Protein AF-A0A947KN24-F1 (afdb_monomer_lite)

Foldseek 3Di:
DDPVVLVVLQVVCVVVVNDNVVSVVQVVCVVVVVPPCPVADWAALVVLQVVLPHPDSVVVVLLVLQVQFDDDPNGTTHGNVSSNVSCPDPSSVVSVVVVVVVVVVVVVVVVVVD

pLDDT: mean 81.9, std 12.67, range [42.88, 95.06]

Radius of gyration: 22.62 Å; chains: 1; bounding box: 37×37×67 Å

Secondary structure (DSSP, 8-state):
--HHHHHHHHHHHHHTT--HHHHHHHHHHHHTT------PPPEEHHHHHHHTT-S-HHHHHHTTGGGGPEEETTEEEE-HHHHHHHHHSHHHHHHHHHHHHHHHHHHHHHHT--

Structure (mmCIF, N/CA/C/O backbone):
data_AF-A0A947KN24-F1
#
_entry.id   AF-A0A947KN24-F1
#
loop_
_atom_site.group_PDB
_atom_site.id
_atom_site.type_symbol
_atom_site.label_atom_id
_atom_site.label_alt_id
_atom_site.label_comp_id
_atom_site.label_asym_id
_atom_site.label_entity_id
_atom_site.label_seq_id
_atom_site.pdbx_PDB_ins_code
_atom_site.Cartn_x
_atom_site.Cartn_y
_atom_site.Cartn_z
_atom_site.occupancy
_atom_site.B_iso_or_equiv
_atom_site.auth_seq_id
_atom_site.auth_comp_id
_atom_site.auth_asym_id
_atom_site.auth_atom_id
_atom_site.pdbx_PDB_model_num
ATOM 1 N N . MET A 1 1 ? 9.006 -20.243 -24.617 1.00 67.69 1 MET A N 1
ATOM 2 C CA . MET A 1 1 ? 8.013 -19.344 -25.251 1.00 67.69 1 MET A CA 1
ATOM 3 C C . MET A 1 1 ? 7.548 -19.977 -26.556 1.00 67.69 1 MET A C 1
ATOM 5 O O . MET A 1 1 ? 8.384 -20.558 -27.235 1.00 67.69 1 MET A O 1
ATOM 9 N N . LYS A 1 2 ? 6.247 -19.933 -26.881 1.00 77.69 2 LYS A N 1
ATOM 10 C CA . LYS A 1 2 ? 5.734 -20.464 -28.158 1.00 77.69 2 LYS A CA 1
ATOM 11 C C . LYS A 1 2 ? 6.124 -19.524 -29.317 1.00 77.69 2 LYS A C 1
ATOM 13 O O . LYS A 1 2 ? 6.077 -18.312 -29.109 1.00 77.69 2 LYS A O 1
ATOM 18 N N . PRO A 1 3 ? 6.466 -20.039 -30.511 1.00 73.69 3 PRO A N 1
ATOM 19 C CA . PRO A 1 3 ? 6.941 -19.226 -31.641 1.00 73.69 3 PRO A CA 1
ATOM 20 C C . PRO A 1 3 ? 5.915 -18.189 -32.128 1.00 73.69 3 PRO A C 1
ATOM 22 O O . PRO A 1 3 ? 6.286 -17.089 -32.520 1.00 73.69 3 PRO A O 1
ATOM 25 N N . GLU A 1 4 ? 4.623 -18.491 -32.014 1.00 76.69 4 GLU A N 1
ATOM 26 C CA . GLU A 1 4 ? 3.520 -17.584 -32.375 1.00 76.69 4 GLU A CA 1
ATOM 27 C C . GLU A 1 4 ? 3.508 -16.291 -31.536 1.00 76.69 4 GLU A C 1
ATOM 29 O O . GLU A 1 4 ? 3.185 -15.217 -32.039 1.00 76.69 4 GLU A O 1
ATOM 34 N N . ILE A 1 5 ? 3.918 -16.375 -30.265 1.00 72.62 5 ILE A N 1
ATOM 35 C CA . ILE A 1 5 ? 3.961 -15.235 -29.334 1.00 72.62 5 ILE A CA 1
ATOM 36 C C . ILE A 1 5 ? 5.144 -14.319 -29.665 1.00 72.62 5 ILE A C 1
ATOM 38 O O . ILE A 1 5 ? 5.027 -13.100 -29.598 1.00 72.62 5 ILE A O 1
ATOM 42 N N . GLU A 1 6 ? 6.277 -14.899 -30.059 1.00 78.00 6 GLU A N 1
ATOM 43 C CA . GLU A 1 6 ? 7.470 -14.147 -30.455 1.00 78.00 6 GLU A CA 1
ATOM 44 C C . GLU A 1 6 ? 7.211 -13.296 -31.699 1.00 78.00 6 GLU A C 1
ATOM 46 O O . GLU A 1 6 ? 7.577 -12.123 -31.739 1.00 78.00 6 GLU A O 1
ATOM 51 N N . ILE A 1 7 ? 6.530 -13.878 -32.690 1.00 78.94 7 ILE A N 1
ATOM 52 C CA . ILE A 1 7 ? 6.149 -13.187 -33.923 1.00 78.94 7 ILE A CA 1
ATOM 53 C C . ILE A 1 7 ? 5.208 -12.023 -33.597 1.00 78.94 7 ILE A C 1
ATOM 55 O O . ILE A 1 7 ? 5.459 -10.907 -34.043 1.00 78.94 7 ILE A O 1
ATOM 59 N N . ALA A 1 8 ? 4.197 -12.240 -32.750 1.00 76.44 8 ALA A N 1
ATOM 60 C CA . ALA A 1 8 ? 3.273 -11.184 -32.338 1.00 76.44 8 ALA A CA 1
ATOM 61 C C . AL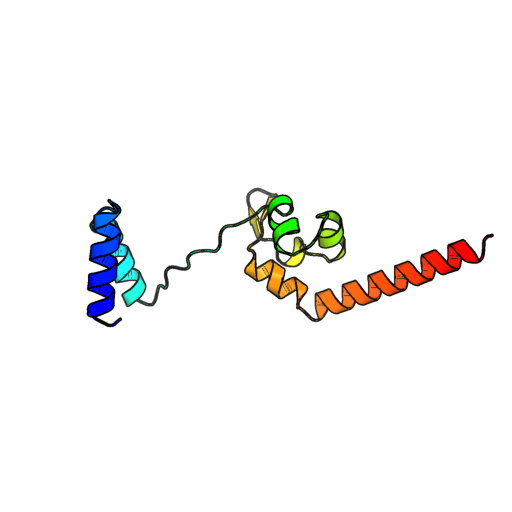A A 1 8 ? 3.981 -10.019 -31.618 1.00 76.44 8 ALA A C 1
ATOM 63 O O . ALA A 1 8 ? 3.724 -8.858 -31.935 1.00 76.44 8 ALA A O 1
ATOM 64 N N . ILE A 1 9 ? 4.908 -10.310 -30.696 1.00 77.50 9 ILE A N 1
ATOM 65 C CA . ILE A 1 9 ? 5.693 -9.285 -29.986 1.00 77.50 9 ILE A CA 1
ATOM 66 C C . ILE A 1 9 ? 6.534 -8.465 -30.970 1.00 77.50 9 ILE A C 1
ATOM 68 O O . ILE A 1 9 ? 6.539 -7.236 -30.885 1.00 77.50 9 ILE A O 1
ATOM 72 N N . ARG A 1 10 ? 7.206 -9.122 -31.927 1.00 82.19 10 ARG A N 1
ATOM 73 C CA . ARG A 1 10 ? 7.994 -8.431 -32.959 1.00 82.19 10 ARG A CA 1
ATOM 74 C C . ARG A 1 10 ? 7.132 -7.512 -33.809 1.00 82.19 10 ARG A C 1
ATOM 76 O O . ARG A 1 10 ? 7.497 -6.359 -34.017 1.00 82.19 10 ARG A O 1
ATOM 83 N N . THR A 1 11 ? 5.992 -8.008 -34.280 1.00 78.81 11 THR A N 1
ATOM 84 C CA . THR A 1 11 ? 5.098 -7.250 -35.158 1.00 78.81 11 THR A CA 1
ATOM 85 C C . THR A 1 11 ? 4.530 -6.013 -34.463 1.00 78.81 11 THR A C 1
ATOM 87 O O . THR A 1 11 ? 4.539 -4.941 -35.059 1.00 78.81 11 THR A O 1
ATOM 90 N N . ILE A 1 12 ? 4.093 -6.133 -33.205 1.00 75.69 12 ILE A N 1
ATOM 91 C CA . ILE A 1 12 ? 3.535 -5.006 -32.440 1.00 75.69 12 ILE A CA 1
ATOM 92 C C . ILE A 1 12 ? 4.623 -3.974 -32.126 1.00 75.69 12 ILE A C 1
ATOM 94 O O . ILE A 1 12 ? 4.462 -2.796 -32.423 1.00 75.69 12 ILE A O 1
ATOM 98 N N . ALA A 1 13 ? 5.765 -4.411 -31.590 1.00 73.69 13 ALA A N 1
ATOM 99 C CA . ALA A 1 13 ? 6.816 -3.490 -31.168 1.00 73.69 13 ALA A CA 1
ATOM 100 C C . ALA A 1 13 ? 7.438 -2.719 -32.347 1.00 73.69 13 ALA A C 1
ATOM 102 O O . ALA A 1 13 ? 7.731 -1.532 -32.219 1.00 73.69 13 ALA A O 1
ATOM 103 N N . LEU A 1 14 ? 7.602 -3.362 -33.508 1.00 74.06 14 LEU A N 1
ATOM 104 C CA . LEU A 1 14 ? 8.085 -2.685 -34.715 1.00 74.06 14 LEU A CA 1
ATOM 105 C C . LEU A 1 14 ? 7.046 -1.710 -35.288 1.00 74.06 14 LEU A C 1
ATOM 107 O O . LEU A 1 14 ? 7.430 -0.641 -35.760 1.00 74.06 14 LEU A O 1
ATOM 111 N N . ALA A 1 15 ? 5.750 -2.039 -35.217 1.00 77.12 15 ALA A N 1
ATOM 112 C CA . ALA A 1 15 ? 4.677 -1.124 -35.616 1.00 77.12 15 ALA A CA 1
ATOM 113 C C . ALA A 1 15 ? 4.616 0.126 -34.717 1.00 77.12 15 ALA A C 1
ATOM 115 O O . ALA A 1 15 ? 4.352 1.220 -35.210 1.00 77.12 15 ALA A O 1
ATOM 116 N N . ASP A 1 16 ? 4.957 -0.021 -33.435 1.00 76.69 16 ASP A N 1
ATOM 117 C CA . ASP A 1 16 ? 5.073 1.076 -32.465 1.00 76.69 16 ASP A CA 1
ATOM 118 C C . ASP A 1 16 ? 6.415 1.839 -32.557 1.00 76.69 16 ASP A C 1
ATOM 120 O O . ASP A 1 16 ? 6.711 2.704 -31.729 1.00 76.69 16 ASP A O 1
ATOM 124 N N . GLY A 1 17 ? 7.254 1.534 -33.556 1.00 79.25 17 GLY A N 1
ATOM 125 C CA . GLY A 1 17 ? 8.526 2.222 -33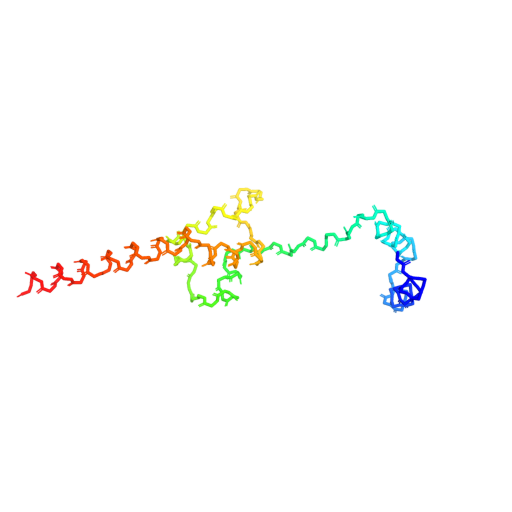.793 1.00 79.25 17 GLY A CA 1
ATOM 126 C C . GLY A 1 17 ? 9.631 1.872 -32.793 1.00 79.25 17 GLY A C 1
ATOM 127 O O . GLY A 1 17 ? 10.618 2.602 -32.677 1.00 79.25 17 GLY A O 1
ATOM 128 N N . VAL A 1 18 ? 9.496 0.764 -32.057 1.00 77.81 18 VAL A N 1
ATOM 129 C CA . VAL A 1 18 ? 10.552 0.278 -31.165 1.00 77.81 18 VAL A CA 1
ATOM 130 C C . VAL A 1 18 ? 11.714 -0.258 -32.014 1.00 77.81 18 VAL A C 1
ATOM 132 O O . VAL A 1 18 ? 11.496 -1.106 -32.879 1.00 77.81 18 VAL A O 1
ATOM 135 N N . PRO A 1 19 ? 12.966 0.176 -31.770 1.00 83.25 19 PRO A N 1
ATOM 136 C CA . PRO A 1 19 ? 14.126 -0.324 -32.504 1.00 83.25 19 PRO A CA 1
ATOM 137 C C . PRO A 1 19 ? 14.264 -1.847 -32.400 1.00 83.25 19 PRO A C 1
ATOM 139 O O . PRO A 1 19 ? 14.198 -2.395 -31.298 1.00 83.25 19 PRO A O 1
ATOM 142 N N . ALA A 1 20 ? 14.519 -2.520 -33.526 1.00 78.12 20 ALA A N 1
ATOM 143 C CA . ALA A 1 20 ? 14.588 -3.984 -33.608 1.00 78.12 20 ALA A CA 1
ATOM 144 C C . ALA A 1 20 ? 15.555 -4.606 -32.581 1.00 78.12 20 ALA A C 1
ATOM 146 O O . ALA A 1 20 ? 15.228 -5.606 -31.951 1.00 78.12 20 ALA A O 1
ATOM 147 N N . GLU A 1 21 ? 16.698 -3.964 -32.324 1.00 77.56 21 GLU A N 1
ATOM 148 C CA . GLU A 1 21 ? 17.680 -4.406 -31.321 1.00 77.56 21 GLU A CA 1
ATOM 149 C C . GLU A 1 21 ? 17.092 -4.495 -29.902 1.00 77.56 21 GLU A C 1
ATOM 151 O O . GLU A 1 21 ? 17.423 -5.402 -29.139 1.00 77.56 21 GLU A O 1
ATOM 156 N N . ARG A 1 22 ? 16.168 -3.590 -29.546 1.00 70.06 22 ARG A N 1
ATOM 157 C CA . ARG A 1 22 ? 15.470 -3.605 -28.249 1.00 70.06 22 ARG A CA 1
ATOM 158 C C . ARG A 1 22 ? 14.407 -4.693 -28.179 1.00 70.06 22 ARG A C 1
ATOM 160 O O . ARG A 1 22 ? 14.200 -5.269 -27.113 1.00 70.06 22 ARG A O 1
ATOM 167 N N . VAL A 1 23 ? 13.753 -4.979 -29.300 1.00 79.94 23 VAL A N 1
ATOM 168 C CA . VAL A 1 23 ? 12.760 -6.054 -29.410 1.00 79.94 23 VAL A CA 1
ATOM 169 C C . VAL A 1 23 ? 13.436 -7.415 -29.239 1.00 79.94 23 VAL A C 1
ATOM 171 O O . VAL A 1 23 ? 12.984 -8.227 -28.431 1.00 79.94 23 VAL A O 1
ATOM 174 N N . GLU A 1 24 ? 14.569 -7.633 -29.912 1.00 80.38 24 GLU A N 1
ATOM 175 C CA . GLU A 1 24 ? 15.345 -8.873 -29.794 1.00 80.38 24 GLU A CA 1
ATOM 176 C C . GLU A 1 24 ? 15.953 -9.053 -28.402 1.00 80.38 24 GLU A C 1
ATOM 178 O O . GLU A 1 24 ? 15.882 -10.149 -27.843 1.00 80.38 24 GLU A O 1
ATOM 183 N N . ALA A 1 25 ? 16.472 -7.982 -27.792 1.00 72.62 25 ALA A N 1
ATOM 184 C CA . ALA A 1 25 ? 16.939 -8.019 -26.407 1.00 72.62 25 ALA A CA 1
ATOM 185 C C . ALA A 1 25 ? 15.806 -8.386 -25.429 1.00 72.62 25 ALA A C 1
ATOM 187 O O . ALA A 1 25 ? 16.015 -9.175 -24.504 1.00 72.62 25 ALA A O 1
ATOM 188 N N . GLY A 1 26 ? 14.591 -7.874 -25.660 1.00 67.06 26 GLY A N 1
ATOM 189 C CA . GLY A 1 26 ? 13.414 -8.203 -24.858 1.00 67.06 26 GLY A CA 1
ATOM 190 C C . GLY A 1 26 ? 12.971 -9.658 -24.994 1.00 67.06 26 GLY A C 1
ATOM 191 O O . GLY A 1 26 ? 12.721 -10.329 -23.994 1.00 67.06 26 GLY A O 1
ATOM 192 N N . ILE A 1 27 ? 12.953 -10.180 -26.219 1.00 75.62 27 ILE A N 1
ATOM 193 C CA . ILE A 1 27 ? 12.647 -11.587 -26.508 1.00 75.62 27 ILE A CA 1
ATOM 194 C C . ILE A 1 27 ? 13.706 -12.517 -25.907 1.00 75.62 27 ILE A C 1
ATOM 196 O O . ILE A 1 27 ? 13.358 -13.546 -25.323 1.00 75.62 27 ILE A O 1
ATOM 200 N N . ALA A 1 28 ? 14.988 -12.164 -26.019 1.00 73.88 28 ALA A N 1
ATOM 201 C CA . ALA A 1 28 ? 16.089 -12.925 -25.439 1.00 73.88 28 ALA A CA 1
ATOM 202 C C . ALA A 1 28 ? 15.990 -12.978 -23.907 1.00 73.88 28 ALA A C 1
ATOM 204 O O . ALA A 1 28 ? 16.099 -14.060 -23.331 1.00 73.88 28 ALA A O 1
ATOM 205 N N . ALA A 1 29 ? 15.686 -11.851 -23.254 1.00 63.12 29 ALA A N 1
ATOM 206 C CA . ALA A 1 29 ? 15.437 -11.799 -21.814 1.00 63.12 29 ALA A CA 1
ATOM 207 C C . ALA A 1 29 ? 14.258 -12.705 -21.406 1.00 63.12 29 ALA A C 1
ATOM 209 O O . ALA A 1 29 ? 14.418 -13.576 -20.548 1.00 63.12 29 ALA A O 1
ATOM 210 N N . MET A 1 30 ? 13.117 -12.606 -22.102 1.00 67.31 30 MET A N 1
ATOM 211 C CA . MET A 1 30 ? 11.939 -13.451 -21.849 1.00 67.31 30 MET A CA 1
ATOM 212 C C . MET A 1 30 ? 12.224 -14.949 -22.045 1.00 67.31 30 MET A C 1
ATOM 214 O O . MET A 1 30 ? 11.698 -15.782 -21.305 1.00 67.31 30 MET A O 1
ATOM 218 N N . LYS A 1 31 ? 13.064 -15.316 -23.024 1.00 70.75 31 LYS A N 1
ATOM 219 C CA . LYS A 1 31 ? 13.512 -16.704 -23.246 1.00 70.75 31 LYS A CA 1
ATOM 220 C C . LYS A 1 31 ? 14.447 -17.202 -22.146 1.00 70.75 31 LYS A C 1
ATOM 222 O O . LYS A 1 31 ? 14.375 -18.377 -21.799 1.00 70.75 31 LYS A O 1
ATOM 227 N N . MET A 1 32 ? 15.275 -16.324 -21.584 1.00 68.50 32 MET A N 1
ATOM 228 C CA . MET A 1 32 ? 16.195 -16.637 -20.484 1.00 68.50 32 MET A CA 1
ATOM 229 C C . MET A 1 32 ? 15.498 -16.730 -19.117 1.00 68.50 32 MET A C 1
ATOM 231 O O . MET A 1 32 ? 16.166 -16.902 -18.102 1.00 68.50 32 MET A O 1
ATOM 235 N N . GLY A 1 33 ? 14.168 -16.592 -19.054 1.00 49.97 33 GLY A N 1
ATOM 236 C CA . GLY A 1 33 ? 13.444 -16.547 -17.782 1.00 49.97 33 GLY A CA 1
ATOM 237 C C . GLY A 1 33 ? 13.714 -15.270 -16.982 1.00 49.97 33 GLY A C 1
ATOM 238 O O . GLY A 1 33 ? 13.157 -15.108 -15.898 1.00 49.97 33 GLY A O 1
ATOM 239 N N . ALA A 1 34 ? 14.487 -14.330 -17.540 1.00 49.28 34 ALA A N 1
ATOM 240 C CA . ALA A 1 34 ? 14.438 -12.936 -17.151 1.00 49.28 34 ALA A CA 1
ATOM 241 C C . ALA A 1 34 ? 13.097 -12.417 -17.664 1.00 49.28 34 ALA A C 1
ATOM 243 O O . ALA A 1 34 ? 12.992 -11.793 -18.723 1.00 49.28 34 ALA A O 1
ATOM 244 N N . GLY A 1 35 ? 12.035 -12.743 -16.9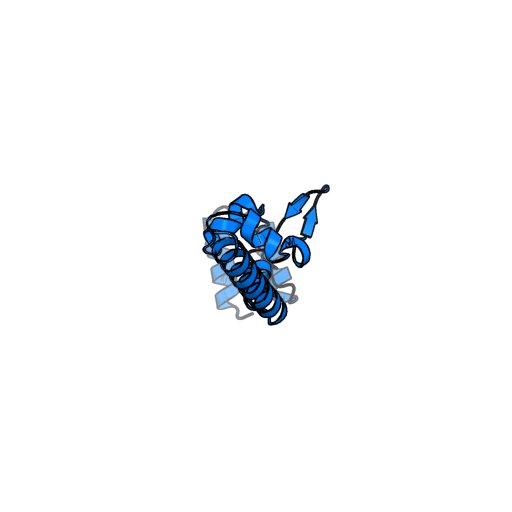21 1.00 46.62 35 GLY A N 1
ATOM 245 C CA . GLY A 1 35 ? 10.809 -11.981 -17.011 1.00 46.62 35 GLY A CA 1
ATOM 246 C C . GLY A 1 35 ? 11.241 -10.527 -17.035 1.00 46.62 35 GLY A C 1
ATOM 247 O O . GLY A 1 35 ? 12.063 -10.114 -16.213 1.00 46.62 35 GLY A O 1
ATOM 248 N N . TYR A 1 36 ? 10.768 -9.774 -18.023 1.00 42.88 36 TYR A N 1
ATOM 249 C CA . TYR A 1 36 ? 10.672 -8.343 -17.838 1.00 42.88 36 TYR A CA 1
ATOM 250 C C . TYR A 1 36 ? 9.897 -8.204 -16.528 1.00 42.88 36 TYR A C 1
ATOM 252 O O . TYR A 1 36 ? 8.672 -8.306 -16.507 1.00 42.88 36 TYR A O 1
ATOM 260 N N . GLU A 1 37 ? 10.610 -8.062 -15.410 1.00 48.44 37 GLU A N 1
ATOM 261 C CA . GLU A 1 37 ? 10.096 -7.361 -14.265 1.00 48.44 37 GLU A CA 1
ATOM 262 C C . GLU A 1 37 ? 9.830 -5.986 -14.850 1.00 48.44 37 GLU A C 1
ATOM 264 O O . GLU A 1 37 ? 10.696 -5.114 -14.892 1.00 48.44 37 GLU A O 1
ATOM 269 N N . THR A 1 38 ? 8.636 -5.809 -15.409 1.00 52.00 38 THR A N 1
ATOM 270 C CA . THR A 1 38 ? 7.984 -4.520 -15.470 1.00 52.00 38 THR A CA 1
ATOM 271 C C . THR A 1 38 ? 7.936 -4.081 -14.021 1.00 52.00 38 THR A C 1
ATOM 273 O O . THR A 1 38 ? 6.984 -4.392 -13.306 1.00 52.00 38 THR A O 1
ATOM 276 N N . GLN A 1 39 ? 9.048 -3.511 -13.548 1.00 66.06 39 GLN A N 1
ATOM 277 C CA . GLN A 1 39 ? 9.196 -3.060 -12.187 1.00 66.06 39 GLN A CA 1
ATOM 278 C C . GLN A 1 39 ? 8.090 -2.052 -12.018 1.00 66.06 39 GLN A C 1
ATOM 280 O O . GLN A 1 39 ? 8.050 -1.028 -12.703 1.00 66.06 39 GLN A O 1
ATOM 285 N N . GLU A 1 40 ? 7.125 -2.437 -11.196 1.00 72.50 40 GLU A N 1
ATOM 286 C CA . GLU A 1 40 ? 5.929 -1.656 -11.003 1.00 72.50 40 GLU A CA 1
ATOM 287 C C . GLU A 1 40 ? 6.336 -0.213 -10.686 1.00 72.50 40 GLU A C 1
ATOM 289 O O . GLU A 1 40 ? 7.249 -0.002 -9.873 1.00 72.50 40 GLU A O 1
ATOM 294 N N . PRO A 1 41 ? 5.723 0.779 -11.354 1.00 83.12 41 PRO A N 1
ATOM 295 C CA . PRO A 1 41 ? 6.104 2.167 -11.181 1.00 83.12 41 PRO A CA 1
ATOM 296 C C . PRO A 1 41 ? 6.075 2.553 -9.703 1.00 83.12 41 PRO A C 1
ATOM 298 O O . PRO A 1 41 ? 5.131 2.256 -8.970 1.00 83.12 41 PRO A O 1
ATOM 301 N N . LEU A 1 42 ? 7.129 3.240 -9.268 1.00 89.75 42 LEU A N 1
ATOM 302 C CA . LEU A 1 42 ? 7.221 3.754 -7.912 1.00 89.75 42 LEU A CA 1
ATOM 303 C C . LEU A 1 42 ? 6.414 5.047 -7.791 1.00 89.75 42 LEU A C 1
ATOM 305 O O . LEU A 1 42 ? 6.640 6.026 -8.505 1.00 89.75 42 LEU A O 1
ATOM 309 N N . TYR A 1 43 ? 5.489 5.067 -6.838 1.00 89.38 43 TYR A N 1
ATOM 310 C CA . TYR A 1 43 ? 4.647 6.217 -6.547 1.00 89.38 43 TYR A CA 1
ATOM 311 C C . TYR A 1 43 ? 5.044 6.877 -5.234 1.00 89.38 43 TYR A C 1
ATOM 313 O O . TYR A 1 43 ? 5.428 6.228 -4.264 1.00 89.38 43 TYR A O 1
ATOM 321 N N . SER A 1 44 ? 4.881 8.197 -5.166 1.00 91.62 44 SER A N 1
ATOM 322 C CA . SER A 1 44 ? 4.889 8.884 -3.879 1.00 91.62 44 SER A CA 1
ATOM 323 C C . SER A 1 44 ? 3.643 8.511 -3.077 1.00 91.62 44 SER A C 1
ATOM 325 O O . SER A 1 44 ? 2.583 8.218 -3.641 1.00 91.62 44 SER A O 1
ATOM 327 N N . LEU A 1 45 ? 3.725 8.615 -1.748 1.00 92.19 45 LEU A N 1
ATOM 328 C CA . LEU A 1 45 ? 2.582 8.321 -0.880 1.00 92.19 45 LEU A CA 1
ATOM 329 C C . LEU A 1 45 ? 1.345 9.168 -1.234 1.00 92.19 45 LEU A C 1
ATOM 331 O O . LEU A 1 45 ? 0.213 8.698 -1.153 1.00 92.19 45 LEU A O 1
ATOM 335 N N . LYS A 1 46 ? 1.544 10.413 -1.688 1.00 91.25 46 LYS A N 1
ATOM 336 C CA . LYS A 1 46 ? 0.449 11.292 -2.126 1.00 91.25 46 LYS A CA 1
ATOM 337 C C . LYS A 1 46 ? -0.290 10.736 -3.348 1.00 91.25 46 LYS A C 1
ATOM 339 O O . LYS A 1 46 ? -1.509 10.845 -3.400 1.00 91.25 46 LYS A O 1
ATOM 344 N N . LYS A 1 47 ? 0.430 10.132 -4.301 1.00 91.31 47 LYS A N 1
ATOM 345 C CA . LYS A 1 47 ? -0.170 9.508 -5.491 1.00 91.31 47 LYS A CA 1
ATOM 346 C C . LYS A 1 47 ? -0.856 8.181 -5.165 1.00 91.31 47 LYS A C 1
ATOM 348 O O . LYS A 1 47 ? -1.912 7.916 -5.719 1.00 91.31 47 LYS A O 1
ATOM 353 N N . ILE A 1 48 ? -0.301 7.379 -4.252 1.00 92.19 48 ILE A N 1
ATOM 354 C CA . ILE A 1 48 ? -0.856 6.054 -3.932 1.00 92.19 48 ILE A CA 1
ATOM 355 C C . ILE A 1 48 ? -2.102 6.119 -3.040 1.00 92.19 48 ILE A C 1
ATOM 357 O O . ILE A 1 48 ? -2.984 5.278 -3.151 1.00 92.19 48 ILE A O 1
ATOM 361 N N . THR A 1 49 ? -2.195 7.138 -2.179 1.00 92.31 49 THR A N 1
ATOM 362 C CA . THR A 1 49 ? -3.284 7.322 -1.204 1.00 92.31 49 THR A CA 1
ATOM 363 C C . THR A 1 49 ? -4.691 7.175 -1.809 1.00 92.31 49 THR 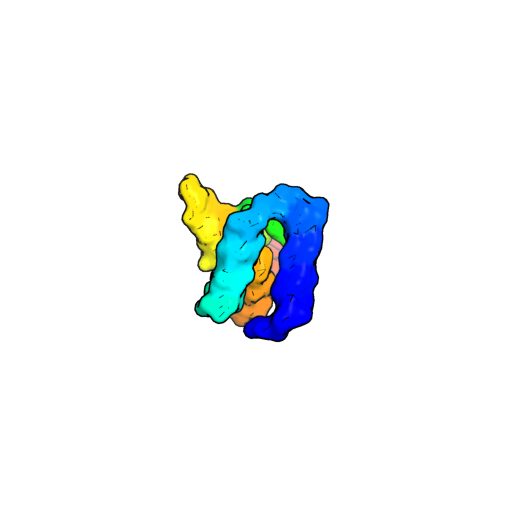A C 1
ATOM 365 O O . THR A 1 49 ? -5.446 6.339 -1.307 1.00 92.31 49 THR A O 1
ATOM 368 N N . PRO A 1 50 ? -5.053 7.905 -2.884 1.00 93.19 50 PRO A N 1
ATOM 369 C CA . PRO A 1 50 ? -6.366 7.739 -3.506 1.00 93.19 50 PRO A CA 1
ATOM 370 C C . PRO A 1 50 ? -6.536 6.378 -4.198 1.00 93.19 50 PRO A C 1
ATOM 372 O O . PRO A 1 50 ? -7.638 5.838 -4.196 1.00 93.19 50 PRO A O 1
ATOM 375 N N . LEU A 1 51 ? -5.461 5.786 -4.736 1.00 90.44 51 LEU A N 1
ATOM 376 C CA . LEU A 1 51 ? -5.515 4.492 -5.434 1.00 90.44 51 LEU A CA 1
ATOM 377 C C . LEU A 1 51 ? -5.888 3.335 -4.502 1.00 90.44 51 LEU A C 1
ATOM 379 O O . LEU A 1 51 ? -6.503 2.366 -4.933 1.00 90.44 51 LEU A O 1
ATOM 383 N N . VAL A 1 52 ? -5.544 3.445 -3.218 1.00 90.50 52 VAL A N 1
ATOM 384 C CA . VAL A 1 52 ? -5.881 2.446 -2.192 1.00 90.50 52 VAL A CA 1
ATOM 385 C C . VAL A 1 52 ? -7.119 2.813 -1.367 1.00 90.50 52 VAL A C 1
ATOM 387 O O . VAL A 1 52 ? -7.359 2.219 -0.316 1.00 90.50 52 VAL A O 1
ATOM 390 N N . GLY A 1 53 ? -7.914 3.785 -1.830 1.00 90.00 53 GLY A N 1
ATOM 391 C CA . GLY A 1 53 ? -9.207 4.130 -1.235 1.00 90.00 53 GLY A CA 1
ATOM 392 C C . GLY A 1 53 ? -9.129 4.952 0.055 1.00 90.00 53 GLY A C 1
ATOM 393 O O . GLY A 1 53 ? -10.064 4.922 0.855 1.00 90.00 53 GLY A O 1
ATOM 394 N N . TYR A 1 54 ? -8.031 5.679 0.286 1.00 90.88 54 TYR A N 1
ATOM 395 C CA . TYR A 1 54 ? -7.899 6.595 1.421 1.00 90.88 54 TYR A CA 1
ATOM 396 C C . TYR A 1 54 ? -7.951 8.055 0.972 1.00 90.88 54 TYR A C 1
ATOM 398 O O . TYR A 1 54 ? -7.427 8.421 -0.074 1.00 90.88 54 TYR A O 1
ATOM 406 N N . ASN A 1 55 ? -8.526 8.914 1.816 1.00 87.81 55 ASN A N 1
ATOM 407 C CA . ASN A 1 55 ? -8.630 10.351 1.529 1.00 87.81 55 ASN A CA 1
ATOM 408 C C . ASN A 1 55 ? -7.342 11.118 1.868 1.00 87.81 55 ASN A C 1
ATOM 410 O O . ASN A 1 55 ? -7.020 12.118 1.231 1.00 87.81 55 ASN A O 1
ATOM 414 N N . HIS A 1 56 ? -6.596 10.663 2.881 1.00 90.50 56 HIS A N 1
ATOM 415 C CA . HIS A 1 56 ? -5.407 11.356 3.377 1.00 90.50 56 HIS A CA 1
ATOM 416 C C . HIS A 1 56 ? -4.268 10.388 3.705 1.00 90.50 56 HIS A C 1
ATOM 418 O O . HIS A 1 56 ? -4.458 9.388 4.402 1.00 90.50 56 HIS A O 1
ATOM 424 N N . CYS A 1 57 ? -3.054 10.744 3.277 1.00 90.81 57 CYS A N 1
ATOM 425 C CA . CYS A 1 57 ? -1.837 9.962 3.508 1.00 90.81 57 CYS A CA 1
ATOM 426 C C . CYS A 1 57 ? -1.482 9.840 4.997 1.00 90.81 57 CYS A C 1
ATOM 428 O O . CYS A 1 57 ? -0.851 8.873 5.414 1.00 90.81 57 CYS A O 1
ATOM 430 N N . SER A 1 58 ? -1.932 10.786 5.823 1.00 92.38 58 SER A N 1
ATOM 431 C CA . SER A 1 58 ? -1.756 10.759 7.275 1.00 92.38 58 SER A CA 1
ATOM 432 C C . SER A 1 58 ? -2.392 9.527 7.919 1.00 92.38 58 SER A C 1
ATOM 434 O O . SER A 1 58 ? -1.880 9.032 8.922 1.00 92.38 58 SER A O 1
ATOM 436 N N . PHE A 1 59 ? -3.464 8.978 7.339 1.00 91.06 59 PHE A N 1
ATOM 437 C CA . PHE A 1 59 ? -4.019 7.714 7.817 1.00 91.06 59 PHE A CA 1
ATOM 438 C C . PHE A 1 59 ? -3.110 6.529 7.477 1.00 91.06 59 PHE A C 1
ATOM 440 O O . PHE A 1 59 ? -2.878 5.682 8.332 1.00 91.06 59 PHE A O 1
ATOM 447 N N . LEU A 1 60 ? -2.524 6.507 6.278 1.00 93.19 60 LEU A N 1
ATOM 448 C CA . LEU A 1 60 ? -1.556 5.478 5.889 1.00 93.19 60 LEU A CA 1
ATOM 449 C C . LEU A 1 60 ? -0.288 5.520 6.759 1.00 93.19 60 LEU A C 1
ATOM 451 O O . LEU A 1 60 ? 0.223 4.472 7.140 1.00 93.19 60 LEU A O 1
ATOM 455 N N . HIS A 1 61 ? 0.166 6.708 7.171 1.00 93.25 61 HIS A N 1
ATOM 456 C CA . HIS A 1 61 ? 1.244 6.836 8.159 1.00 93.25 61 HIS A CA 1
ATOM 457 C C . HIS A 1 61 ? 0.882 6.226 9.519 1.00 93.25 61 HIS A C 1
ATOM 459 O O . HIS A 1 61 ? 1.707 5.544 10.123 1.00 93.25 61 HIS A O 1
ATOM 465 N N . LYS A 1 62 ? -0.357 6.419 9.997 1.00 93.38 62 LYS A N 1
ATOM 466 C CA . LYS A 1 62 ? -0.840 5.765 11.231 1.00 93.38 62 LYS A CA 1
ATOM 467 C C . LYS A 1 62 ? -0.892 4.247 11.091 1.00 93.38 62 LYS A C 1
ATOM 469 O O . LYS A 1 62 ? -0.670 3.547 12.071 1.00 93.38 62 LYS A O 1
ATOM 474 N N . LEU A 1 63 ? -1.161 3.757 9.882 1.00 94.06 63 LEU A N 1
ATOM 475 C CA . LEU A 1 63 ? -1.076 2.340 9.541 1.00 94.06 63 LEU A CA 1
ATOM 476 C C . LEU A 1 63 ? 0.358 1.851 9.330 1.00 94.06 63 LEU A C 1
ATOM 478 O O . LEU A 1 63 ? 0.525 0.699 8.983 1.00 94.06 63 LEU A O 1
ATOM 482 N N . GLN A 1 64 ? 1.374 2.686 9.545 1.00 94.38 64 GLN A N 1
ATOM 483 C CA . GLN A 1 64 ? 2.785 2.332 9.406 1.00 94.38 64 GLN A CA 1
ATOM 484 C C . GLN A 1 64 ? 3.201 1.883 7.997 1.00 94.38 64 GLN A C 1
ATOM 486 O O . GLN A 1 64 ? 4.100 1.057 7.836 1.00 94.38 64 GLN A O 1
ATOM 491 N N . ILE A 1 65 ? 2.604 2.488 6.964 1.00 93.19 65 ILE A N 1
ATOM 492 C CA . ILE A 1 65 ? 2.879 2.140 5.563 1.00 93.19 65 ILE A CA 1
ATOM 493 C C . ILE A 1 65 ? 4.355 2.276 5.158 1.00 93.19 65 ILE A C 1
ATOM 495 O O . ILE A 1 65 ? 4.801 1.615 4.227 1.00 93.19 65 ILE A O 1
ATOM 499 N N . GLN A 1 66 ? 5.137 3.089 5.876 1.00 93.75 66 GLN A N 1
ATOM 500 C CA . GLN A 1 66 ? 6.574 3.256 5.652 1.00 93.75 66 GLN A CA 1
ATOM 501 C C . GLN A 1 66 ? 7.368 1.941 5.698 1.00 93.75 66 GLN A C 1
ATOM 503 O O . GLN A 1 66 ? 8.453 1.886 5.134 1.00 93.75 66 GLN A O 1
ATOM 508 N N . ARG A 1 67 ? 6.831 0.887 6.329 1.00 92.12 67 ARG A N 1
ATOM 509 C CA . ARG A 1 67 ? 7.457 -0.443 6.408 1.00 92.12 67 ARG A CA 1
ATOM 510 C C . ARG A 1 67 ? 7.641 -1.116 5.048 1.00 92.12 67 ARG A C 1
ATOM 512 O O . ARG A 1 67 ? 8.562 -1.904 4.896 1.00 92.12 67 ARG A O 1
ATOM 519 N N . VAL A 1 68 ? 6.779 -0.802 4.081 1.00 92.25 68 VAL A N 1
ATOM 520 C CA . VAL A 1 68 ? 6.862 -1.308 2.699 1.00 92.25 68 VAL A CA 1
ATOM 521 C C . VAL A 1 68 ? 7.317 -0.231 1.712 1.00 92.25 68 VAL A C 1
ATOM 523 O O . VAL A 1 68 ? 7.207 -0.390 0.501 1.00 92.25 68 VAL A O 1
ATOM 526 N N . GLY A 1 69 ? 7.793 0.905 2.228 1.00 90.75 69 GLY A N 1
ATOM 527 C CA . GLY A 1 69 ? 8.351 1.970 1.412 1.00 90.75 69 GLY A CA 1
ATOM 528 C C . GLY A 1 69 ? 9.787 1.658 1.008 1.00 90.75 69 GLY A C 1
ATOM 529 O O . GLY A 1 69 ? 10.606 1.248 1.826 1.00 90.75 69 GLY A O 1
ATOM 530 N N . ILE A 1 70 ? 10.108 1.925 -0.250 1.00 89.88 70 ILE A N 1
ATOM 531 C CA . ILE A 1 70 ? 11.457 1.840 -0.797 1.00 89.88 70 ILE A CA 1
ATOM 532 C C . ILE A 1 70 ? 12.077 3.235 -0.712 1.00 89.88 70 ILE A C 1
ATOM 534 O O . ILE A 1 70 ? 11.527 4.206 -1.239 1.00 89.88 70 ILE A O 1
ATOM 538 N N . SER A 1 71 ? 13.214 3.354 -0.027 1.00 87.81 71 SER A N 1
ATOM 539 C CA . SER A 1 71 ? 13.934 4.626 0.083 1.00 87.81 71 SER A CA 1
ATOM 540 C C . SER A 1 71 ? 14.715 4.909 -1.197 1.00 87.81 71 SER A C 1
ATOM 542 O O . SER A 1 71 ? 15.591 4.136 -1.577 1.00 87.81 71 SER A O 1
ATOM 544 N N . TYR A 1 72 ? 14.416 6.034 -1.845 1.00 76.38 72 TYR A N 1
ATOM 545 C CA . TYR A 1 72 ? 15.138 6.523 -3.015 1.00 76.38 72 TYR A CA 1
ATOM 546 C C . TYR A 1 72 ? 15.510 7.993 -2.796 1.00 76.38 72 TYR A C 1
ATOM 548 O O . TYR A 1 72 ? 14.635 8.853 -2.672 1.00 76.38 72 TYR A O 1
ATOM 556 N N . GLY A 1 73 ? 16.808 8.290 -2.669 1.00 76.62 73 GLY A N 1
ATOM 557 C CA . GLY A 1 73 ? 17.295 9.655 -2.414 1.00 76.62 73 GLY A CA 1
ATOM 558 C C . GLY A 1 73 ? 16.743 10.288 -1.126 1.00 76.62 73 GLY A C 1
ATOM 559 O O . GLY A 1 73 ? 16.430 11.476 -1.107 1.00 76.62 73 GLY A O 1
ATOM 560 N N . GLY A 1 74 ? 16.539 9.487 -0.072 1.00 84.06 74 GLY A N 1
ATOM 561 C CA . GLY A 1 74 ? 15.990 9.945 1.212 1.00 84.06 74 GLY 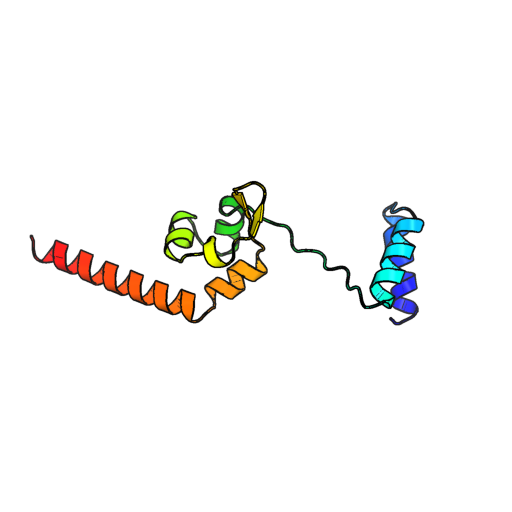A CA 1
ATOM 562 C C . GLY A 1 74 ? 14.470 10.144 1.232 1.00 84.06 74 GLY A C 1
ATOM 563 O O . GLY A 1 74 ? 13.922 10.593 2.238 1.00 84.06 74 GLY A O 1
ATOM 564 N N . ARG A 1 75 ? 13.763 9.807 0.145 1.00 87.31 75 ARG A N 1
ATOM 565 C CA . ARG A 1 75 ? 12.297 9.848 0.068 1.00 87.31 75 ARG A CA 1
ATOM 566 C C . ARG A 1 75 ? 11.736 8.444 -0.118 1.00 87.31 75 ARG A C 1
ATOM 568 O O . ARG A 1 75 ? 12.214 7.684 -0.954 1.00 87.31 75 ARG A O 1
ATOM 575 N N . LEU A 1 76 ? 10.687 8.117 0.635 1.00 92.12 76 LEU A N 1
ATOM 576 C CA . LEU A 1 76 ? 9.986 6.845 0.478 1.00 92.12 76 LEU A CA 1
ATOM 577 C C . LEU A 1 76 ? 9.074 6.878 -0.749 1.00 92.12 76 LEU A C 1
ATOM 579 O O . LEU A 1 76 ? 8.217 7.760 -0.881 1.00 92.12 76 LEU A O 1
ATOM 583 N N . SER A 1 77 ? 9.250 5.880 -1.604 1.00 92.19 77 SER A N 1
ATOM 584 C CA . SER A 1 77 ? 8.403 5.586 -2.753 1.00 92.19 77 SER A CA 1
ATOM 585 C C . SER A 1 77 ? 7.836 4.176 -2.626 1.00 92.19 77 SER A C 1
ATOM 587 O O . SER A 1 77 ? 8.379 3.344 -1.907 1.00 92.19 77 SER A O 1
ATOM 589 N N . TYR A 1 78 ? 6.719 3.909 -3.288 1.00 92.00 78 TYR A N 1
ATOM 590 C CA . TYR A 1 78 ? 5.900 2.735 -3.014 1.00 92.00 78 TYR A CA 1
ATOM 591 C C . TYR A 1 78 ? 5.426 2.100 -4.316 1.00 92.00 78 TYR A C 1
ATOM 593 O O . TYR A 1 78 ? 4.953 2.810 -5.206 1.00 92.00 78 TYR A O 1
ATOM 601 N N . ARG A 1 79 ? 5.499 0.771 -4.401 1.00 91.38 79 ARG A N 1
ATOM 602 C CA . ARG A 1 79 ? 4.764 -0.003 -5.407 1.00 91.38 79 ARG A CA 1
ATOM 603 C C . ARG A 1 79 ? 3.320 -0.173 -4.936 1.00 91.38 79 ARG A C 1
ATOM 605 O O . ARG A 1 79 ? 3.072 -0.299 -3.733 1.00 91.38 79 ARG A O 1
ATOM 612 N N . LEU A 1 80 ? 2.355 -0.137 -5.855 1.00 90.44 80 LEU A N 1
ATOM 613 C CA . LEU A 1 80 ? 0.946 -0.271 -5.487 1.00 90.44 80 LEU A CA 1
ATOM 614 C C . LEU A 1 80 ? 0.658 -1.675 -4.943 1.00 90.44 80 LEU A C 1
ATOM 616 O O . LEU A 1 80 ? -0.030 -1.785 -3.926 1.00 90.44 80 LEU A O 1
ATOM 620 N N . SER A 1 81 ? 1.241 -2.718 -5.536 1.00 88.62 81 SER A N 1
ATOM 621 C CA . SER A 1 81 ? 1.121 -4.094 -5.040 1.00 88.62 81 SER A CA 1
ATOM 622 C C . SER A 1 81 ? 1.598 -4.248 -3.593 1.00 88.62 81 SER A C 1
ATOM 624 O O . SER A 1 81 ? 0.846 -4.759 -2.765 1.00 88.62 81 SER A O 1
ATOM 626 N N . ASP A 1 82 ? 2.785 -3.739 -3.252 1.00 91.31 82 ASP A N 1
ATOM 627 C CA . ASP A 1 82 ? 3.352 -3.820 -1.899 1.00 91.31 82 ASP A CA 1
ATOM 628 C C . ASP A 1 82 ? 2.450 -3.144 -0.863 1.00 91.31 82 ASP A C 1
ATOM 630 O O . ASP A 1 82 ? 2.177 -3.698 0.204 1.00 91.31 82 ASP A O 1
ATOM 634 N N . VAL A 1 83 ? 1.915 -1.967 -1.195 1.00 92.19 83 VAL A N 1
ATOM 635 C CA . VAL A 1 83 ? 0.973 -1.246 -0.330 1.00 92.19 83 VAL A CA 1
ATOM 636 C C . VAL A 1 83 ? -0.330 -2.022 -0.169 1.00 92.19 83 VAL A C 1
ATOM 638 O O . VAL A 1 83 ? -0.826 -2.149 0.949 1.00 92.19 83 VAL A O 1
ATOM 641 N N . VAL A 1 84 ? -0.897 -2.565 -1.246 1.00 92.19 84 VAL A N 1
ATOM 642 C CA . VAL A 1 84 ? -2.135 -3.358 -1.179 1.00 92.19 84 VAL A CA 1
ATOM 643 C C . VAL A 1 84 ? -1.928 -4.625 -0.347 1.00 92.19 84 VAL A C 1
ATOM 645 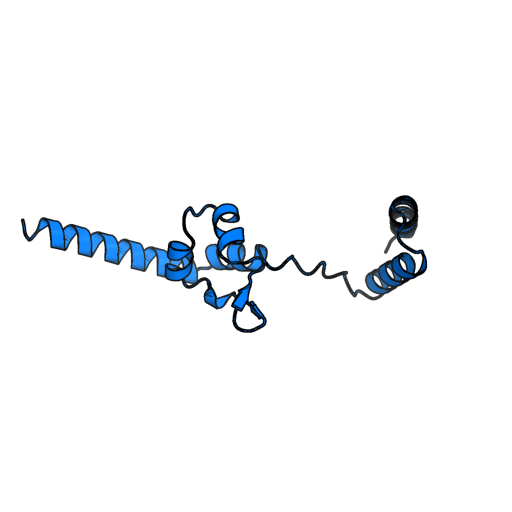O O . VAL A 1 84 ? -2.758 -4.935 0.511 1.00 92.19 84 VAL A O 1
ATOM 648 N N . ASN A 1 85 ? -0.812 -5.323 -0.552 1.00 91.38 85 ASN A N 1
ATOM 649 C CA . ASN A 1 85 ? -0.441 -6.513 0.207 1.00 91.38 85 ASN A CA 1
ATOM 650 C C . ASN A 1 85 ? -0.271 -6.181 1.691 1.00 91.38 85 ASN A C 1
ATOM 652 O O . ASN A 1 85 ? -0.842 -6.856 2.550 1.00 91.38 85 ASN A O 1
ATOM 656 N N . TYR A 1 86 ? 0.415 -5.080 1.998 1.00 95.06 86 TYR A N 1
ATOM 657 C CA . TYR A 1 86 ? 0.557 -4.594 3.362 1.00 95.06 86 TYR A CA 1
ATOM 658 C C . TYR A 1 86 ? -0.792 -4.277 4.009 1.00 95.06 86 TYR A C 1
ATOM 660 O O . TYR A 1 86 ? -1.062 -4.711 5.127 1.00 95.06 86 TYR A O 1
ATOM 668 N N . LEU A 1 87 ? -1.680 -3.569 3.310 1.00 92.81 87 LEU A N 1
ATOM 669 C CA . LEU A 1 87 ? -2.993 -3.192 3.840 1.00 92.81 87 LEU A CA 1
ATOM 670 C C . LEU A 1 87 ? -3.908 -4.393 4.119 1.00 92.81 87 LEU A C 1
ATOM 672 O O . LEU A 1 87 ? -4.827 -4.262 4.932 1.00 92.81 87 LEU A O 1
ATOM 676 N N . ARG A 1 88 ? -3.662 -5.529 3.456 1.00 93.00 88 ARG A N 1
ATOM 677 C CA . ARG A 1 88 ? -4.339 -6.817 3.676 1.00 93.00 88 ARG A CA 1
ATOM 678 C C . ARG A 1 88 ? -3.647 -7.690 4.723 1.00 93.00 88 ARG A C 1
ATOM 680 O O . ARG A 1 88 ? -4.220 -8.695 5.135 1.00 93.00 88 ARG A O 1
ATOM 687 N N . SER A 1 89 ? -2.439 -7.330 5.150 1.00 93.62 89 SER A N 1
ATOM 688 C CA . SER A 1 89 ? -1.669 -8.136 6.091 1.00 93.62 89 SER A CA 1
ATOM 689 C C . SER A 1 89 ? -2.328 -8.195 7.481 1.00 93.62 89 SER A C 1
ATOM 691 O O . SER A 1 89 ? -2.962 -7.221 7.915 1.00 93.62 89 SER A O 1
ATOM 693 N N . PRO A 1 90 ? -2.132 -9.300 8.229 1.00 93.75 90 PRO A N 1
ATOM 694 C CA . PRO A 1 90 ? -2.565 -9.402 9.624 1.00 93.75 90 PRO A CA 1
ATOM 695 C C . PRO A 1 90 ? -1.981 -8.293 10.505 1.00 93.75 90 PRO A C 1
ATOM 697 O O . PRO A 1 90 ? -2.640 -7.807 11.422 1.00 93.75 90 PRO A O 1
ATOM 700 N N . GLU A 1 91 ? -0.766 -7.844 10.191 1.00 93.06 91 GLU A N 1
ATOM 701 C CA . GLU A 1 91 ? -0.113 -6.739 10.884 1.00 93.06 91 GLU A CA 1
ATOM 702 C C . GLU A 1 91 ? -0.906 -5.432 10.750 1.00 93.06 91 GLU A C 1
ATOM 704 O O . GLU A 1 91 ? -1.232 -4.789 11.752 1.00 93.06 91 GLU A O 1
ATOM 709 N N . CYS A 1 92 ? -1.287 -5.052 9.527 1.00 93.81 92 CYS A N 1
ATOM 710 C CA . CYS A 1 92 ? -2.097 -3.853 9.321 1.00 93.81 92 CYS A CA 1
ATOM 711 C C . CYS A 1 92 ? -3.468 -3.981 10.006 1.00 93.81 92 CYS A C 1
ATOM 713 O O . CYS A 1 92 ? -3.983 -3.008 10.567 1.00 93.81 92 CYS A O 1
ATOM 715 N N . ALA A 1 93 ? -4.055 -5.182 10.015 1.00 93.25 93 ALA A N 1
ATOM 716 C CA . ALA A 1 93 ? -5.310 -5.447 10.713 1.00 93.25 93 ALA A CA 1
ATOM 717 C C . ALA A 1 93 ? -5.192 -5.231 12.235 1.00 93.25 93 ALA A C 1
ATOM 719 O O . ALA A 1 93 ? -6.076 -4.604 12.830 1.00 93.25 93 ALA A O 1
ATOM 720 N N . ALA A 1 94 ? -4.089 -5.664 12.852 1.00 94.94 94 ALA A N 1
ATOM 721 C CA . ALA A 1 94 ? -3.815 -5.431 14.269 1.00 94.94 94 ALA A CA 1
ATOM 722 C C . ALA A 1 94 ? -3.713 -3.929 14.590 1.00 94.94 94 ALA A C 1
ATOM 724 O O . ALA A 1 94 ? -4.373 -3.446 15.514 1.00 94.94 94 ALA A O 1
ATOM 725 N N . ILE A 1 95 ? -2.992 -3.159 13.764 1.00 94.44 95 ILE A N 1
ATOM 726 C CA . ILE A 1 95 ? -2.876 -1.700 13.928 1.00 94.44 95 ILE A CA 1
ATOM 727 C C . ILE A 1 95 ? -4.252 -1.027 13.804 1.00 94.44 95 ILE A C 1
ATOM 729 O O . ILE A 1 95 ? -4.605 -0.159 14.607 1.00 94.44 95 ILE A O 1
ATOM 733 N N . ARG A 1 96 ? -5.087 -1.440 12.838 1.00 93.19 96 ARG A N 1
ATOM 734 C CA . ARG A 1 96 ? -6.462 -0.920 12.706 1.00 93.19 96 ARG A CA 1
ATOM 735 C C . ARG A 1 96 ? -7.299 -1.192 13.956 1.00 93.19 96 ARG A C 1
ATOM 737 O O . ARG A 1 96 ? -8.048 -0.309 14.383 1.00 93.19 96 ARG A O 1
ATOM 744 N N . ALA A 1 97 ? -7.189 -2.387 14.534 1.00 93.88 97 ALA A N 1
ATOM 745 C CA . ALA A 1 97 ? -7.904 -2.748 15.755 1.00 93.88 97 ALA A CA 1
ATOM 746 C C . ALA A 1 97 ? -7.463 -1.877 16.943 1.00 93.88 97 ALA A C 1
ATOM 748 O O . ALA A 1 97 ? -8.311 -1.348 17.667 1.00 93.88 97 ALA A O 1
ATOM 749 N N . GLU A 1 98 ? -6.159 -1.642 17.087 1.00 93.25 98 GLU A N 1
ATOM 750 C CA . GLU A 1 98 ? -5.599 -0.774 18.124 1.00 93.25 98 GLU A CA 1
ATOM 751 C C . GLU A 1 98 ? -6.069 0.681 17.967 1.00 93.25 98 GLU A C 1
ATOM 753 O O . GLU A 1 98 ? -6.560 1.294 18.920 1.00 93.25 98 GLU A O 1
ATOM 758 N N . LEU A 1 99 ? -6.018 1.225 16.747 1.00 91.81 99 LEU A N 1
ATOM 759 C CA . LEU A 1 99 ? -6.520 2.569 16.447 1.00 91.81 99 LEU A CA 1
ATOM 760 C C . LEU A 1 99 ? -8.020 2.697 16.751 1.00 91.81 99 LEU A C 1
ATOM 762 O O . LEU A 1 99 ? -8.465 3.727 17.265 1.00 91.81 99 LEU A O 1
ATOM 766 N N . LYS A 1 100 ? -8.814 1.655 16.471 1.00 91.69 100 LYS A N 1
ATOM 767 C CA . LYS A 1 100 ? -10.247 1.618 16.801 1.00 91.69 100 LYS A CA 1
ATOM 768 C C . LYS A 1 100 ? -10.477 1.609 18.314 1.00 91.69 100 LYS A C 1
ATOM 770 O O . LYS A 1 100 ? -11.364 2.324 18.782 1.00 91.69 100 LYS A O 1
ATOM 775 N N . LYS A 1 101 ? -9.683 0.848 19.076 1.00 90.69 101 LYS A N 1
ATOM 776 C CA . LYS A 1 101 ? -9.744 0.812 20.546 1.00 90.69 101 LYS A CA 1
ATOM 777 C C . LYS A 1 101 ? -9.410 2.183 21.147 1.00 90.69 101 LYS A C 1
ATOM 779 O O . LYS A 1 101 ? -10.243 2.739 21.859 1.00 90.69 101 LYS A O 1
ATOM 784 N N . LYS A 1 102 ? -8.293 2.791 20.732 1.00 88.88 102 LYS A N 1
ATOM 785 C CA . LYS A 1 102 ? -7.876 4.145 21.152 1.00 88.88 102 LYS A CA 1
ATOM 786 C C . LYS A 1 102 ? -8.938 5.211 20.861 1.00 88.88 102 LYS A C 1
ATOM 788 O O . LYS A 1 102 ? -9.181 6.101 21.677 1.00 88.88 102 LYS A O 1
ATOM 793 N N . ARG A 1 103 ? -9.624 5.122 19.712 1.00 88.25 103 ARG A N 1
ATOM 794 C CA . ARG A 1 103 ? -10.746 6.027 19.392 1.00 88.25 103 ARG A CA 1
ATOM 795 C C . ARG A 1 103 ? -11.918 5.869 20.362 1.00 88.25 103 ARG A C 1
ATOM 797 O O . ARG A 1 103 ? -12.472 6.868 20.791 1.00 88.25 103 ARG A O 1
ATOM 804 N N . ARG A 1 104 ? -12.286 4.640 20.733 1.00 85.19 104 ARG A N 1
ATOM 805 C CA . ARG A 1 104 ? -13.378 4.400 21.695 1.00 85.19 104 ARG A CA 1
ATOM 806 C C . ARG A 1 104 ? -13.042 4.938 23.083 1.00 85.19 104 ARG A C 1
ATOM 808 O O . ARG A 1 104 ? -13.889 5.567 23.707 1.00 85.19 104 ARG A O 1
ATOM 815 N N . GLU A 1 105 ? -11.812 4.728 23.539 1.00 86.00 105 GLU A N 1
ATOM 816 C CA . GLU A 1 105 ? -11.340 5.203 24.845 1.00 86.00 105 GLU A CA 1
ATOM 817 C C . GLU A 1 105 ? -11.316 6.733 24.918 1.00 86.00 105 GLU A C 1
ATOM 819 O O . GLU A 1 105 ? -11.829 7.309 25.871 1.00 86.00 105 GLU A O 1
ATOM 824 N N . THR A 1 106 ? -10.813 7.402 23.876 1.00 81.38 106 THR A N 1
ATOM 825 C CA . THR A 1 106 ? -10.804 8.875 23.806 1.00 81.38 106 THR A CA 1
ATOM 826 C C . THR A 1 106 ? -12.208 9.472 23.734 1.00 81.38 106 THR A C 1
ATOM 828 O O . THR A 1 106 ? -12.464 10.493 24.370 1.00 81.38 106 THR A O 1
ATOM 831 N N . THR A 1 107 ? -13.144 8.845 23.014 1.00 75.50 107 THR A N 1
ATOM 832 C CA . THR A 1 107 ? -14.550 9.281 23.003 1.00 75.50 107 THR A CA 1
ATOM 833 C C . THR A 1 107 ? -15.212 9.086 24.367 1.00 75.50 107 THR A C 1
ATOM 835 O O . THR A 1 107 ? -15.889 9.995 24.837 1.00 75.50 107 THR A O 1
ATOM 838 N N . LYS A 1 108 ? -14.979 7.948 25.037 1.00 75.06 108 LYS A N 1
ATOM 839 C CA . LYS A 1 108 ? -15.512 7.685 26.382 1.00 75.06 108 LYS A CA 1
ATOM 840 C C . LYS A 1 108 ? -14.952 8.668 27.415 1.00 75.06 108 LYS A C 1
ATOM 842 O O . LYS A 1 108 ? -15.718 9.237 28.176 1.00 75.06 108 LYS A O 1
ATOM 847 N N . ALA A 1 109 ? -13.644 8.926 27.390 1.00 66.19 109 ALA A N 1
ATOM 848 C CA . ALA A 1 109 ? -12.999 9.885 28.287 1.00 66.19 109 ALA A CA 1
ATOM 849 C C . ALA A 1 109 ? -13.524 11.318 28.100 1.00 66.19 109 ALA A C 1
ATOM 851 O O . ALA A 1 109 ? -13.688 12.044 29.074 1.00 66.19 109 ALA A O 1
ATOM 852 N N . LYS A 1 110 ? -13.829 11.724 26.860 1.00 65.81 110 LYS A N 1
ATOM 853 C CA . LYS A 1 110 ? -14.466 13.022 26.595 1.00 65.81 110 LYS A CA 1
ATOM 854 C C . LYS A 1 110 ? -15.910 13.085 27.091 1.00 65.81 110 LYS A C 1
ATOM 856 O O . LYS A 1 110 ? -16.314 14.130 27.572 1.00 65.81 110 LYS A O 1
ATOM 861 N N . ALA A 1 111 ? -16.662 11.990 26.993 1.00 63.03 111 ALA A N 1
ATOM 862 C CA . ALA A 1 111 ? -18.044 11.925 27.468 1.00 63.03 111 ALA A CA 1
ATOM 863 C C . ALA A 1 111 ? -18.165 11.864 29.002 1.00 63.03 111 ALA A C 1
ATOM 865 O O . ALA A 1 111 ? -19.210 12.210 29.526 1.00 63.03 111 ALA A O 1
ATOM 866 N N . SER A 1 112 ? -17.124 11.420 29.716 1.00 63.12 112 SER A N 1
ATOM 867 C CA . SER A 1 112 ? -17.100 11.362 31.188 1.00 63.12 112 SER A CA 1
ATOM 868 C C . SER A 1 112 ? -16.564 12.630 31.869 1.00 63.12 112 SER A C 1
ATOM 870 O O . SER A 1 112 ? -16.579 12.693 33.091 1.00 63.12 112 SER A O 1
ATOM 872 N N . ASN A 1 113 ? -16.070 13.608 31.102 1.00 56.59 113 ASN A N 1
ATOM 873 C CA . ASN A 1 113 ? -15.588 14.912 31.593 1.00 56.59 113 ASN A CA 1
ATOM 874 C C . ASN A 1 113 ? -16.571 16.064 31.282 1.00 56.59 113 ASN A C 1
ATOM 876 O O . ASN A 1 113 ? -16.188 17.232 31.342 1.00 56.59 113 ASN A O 1
ATOM 880 N N . LEU A 1 114 ? -17.804 15.722 30.906 1.00 51.81 114 LEU A N 1
ATOM 881 C CA . LEU A 1 114 ? -18.959 16.603 30.717 1.00 51.81 114 LEU A CA 1
ATOM 882 C C . LEU A 1 114 ? -20.015 16.224 31.755 1.00 51.81 114 LEU A C 1
ATOM 884 O O . LEU A 1 114 ? -20.679 17.154 32.254 1.00 51.81 114 LEU A O 1
#

Sequence (114 aa):
MKPEIEIAIRTIALADGVPAERVEAGIAAMKMGAGYETQEPLYSLKKITPLVGYNHCSFLHKLQIQRVGISYGGRLSYRLSDVVNYLRSPECAAIRAELKKKRRETTKAKASNL